Protein AF-A0A378AAG8-F1 (afdb_monomer_lite)

InterPro domains:
  IPR049381 3-octaprenyl-4-hydroxybenzoate carboxy-lyase-like, C-terminal domain [PF20696] (2-63)

Secondary structure (DSSP, 8-state):
--TTS-TT-HHHHHHHHHHS--TTTSEEEEEEEE--TT-TTSSTTT-TT--STTEEEEEEE--SPPGGGGGG-PPP-PPP--GGGT-TT--

Organism: Klebsiella pneumoniae (NCBI:txid573)

Radius of gyration: 19.94 Å; chains: 1; bounding box: 40×26×56 Å

Foldseek 3Di:
DDPVADPVDPVSVVVLCVPQFDCVPFKDKDAFAAADQPPPCQDCVNDVSRPHRRGGIDMGGDSDHDPVCPVVPDDDDDDDDDCCVVVVPDD

Structure (mmCIF, N/CA/C/O backbone):
data_AF-A0A378AAG8-F1
#
_entry.id   AF-A0A378AAG8-F1
#
loop_
_atom_site.group_PDB
_atom_site.id
_atom_site.type_symbol
_atom_site.label_atom_id
_atom_site.label_alt_id
_atom_site.label_comp_id
_atom_site.label_asym_id
_atom_site.label_entity_id
_atom_site.label_seq_id
_atom_site.pdbx_PDB_ins_code
_atom_site.Cartn_x
_atom_site.Cartn_y
_atom_site.Cartn_z
_atom_site.occupancy
_atom_site.B_iso_or_equiv
_atom_site.auth_seq_id
_atom_site.auth_comp_id
_atom_site.auth_asym_id
_atom_site.auth_atom_id
_atom_site.pdbx_PDB_model_num
ATOM 1 N N . MET A 1 1 ? -6.481 2.800 0.833 1.00 92.81 1 MET A N 1
ATOM 2 C CA . MET A 1 1 ? -6.828 2.575 2.250 1.00 92.81 1 MET A CA 1
ATOM 3 C C . MET A 1 1 ? -8.238 3.089 2.482 1.00 92.81 1 MET A C 1
ATOM 5 O O . MET A 1 1 ? -8.611 4.057 1.823 1.00 92.81 1 MET A O 1
ATOM 9 N N . ASP A 1 2 ? -9.008 2.429 3.346 1.00 96.94 2 ASP A N 1
ATOM 10 C CA . ASP A 1 2 ? -10.335 2.892 3.783 1.00 96.94 2 ASP A CA 1
ATOM 11 C C . ASP A 1 2 ? -10.225 3.959 4.890 1.00 96.94 2 ASP A C 1
ATOM 13 O O . ASP A 1 2 ? -9.149 4.208 5.429 1.00 96.94 2 ASP A O 1
ATOM 17 N N . GLU A 1 3 ? -11.352 4.584 5.230 1.00 96.81 3 GLU A N 1
ATOM 18 C CA . GLU A 1 3 ? -11.478 5.666 6.213 1.00 96.81 3 GLU A CA 1
ATOM 19 C C . GLU A 1 3 ? -11.158 5.277 7.668 1.00 96.81 3 GLU A C 1
ATOM 21 O O . GLU A 1 3 ? -10.999 6.154 8.514 1.00 96.81 3 GLU A O 1
ATOM 26 N N . ASP A 1 4 ? -11.089 3.980 7.971 1.00 96.81 4 ASP A N 1
ATOM 27 C CA . ASP A 1 4 ? -10.814 3.441 9.306 1.00 96.81 4 ASP A CA 1
ATOM 28 C C . ASP A 1 4 ? -9.333 3.091 9.537 1.00 96.81 4 ASP A C 1
ATOM 30 O O . ASP A 1 4 ? -9.012 2.428 10.527 1.00 96.81 4 ASP A O 1
ATOM 34 N N . VAL A 1 5 ? -8.456 3.524 8.625 1.00 97.81 5 VAL A N 1
ATOM 35 C CA . VAL A 1 5 ? -6.994 3.390 8.693 1.00 97.81 5 VAL A CA 1
ATOM 36 C C . VAL A 1 5 ? -6.363 4.776 8.813 1.00 97.81 5 VAL A C 1
ATOM 38 O O . VAL A 1 5 ? -6.616 5.648 7.977 1.00 97.81 5 VAL A O 1
ATOM 41 N N . ASP A 1 6 ? -5.511 4.977 9.816 1.00 97.88 6 ASP A N 1
ATOM 42 C CA . ASP A 1 6 ? -4.714 6.197 9.936 1.00 97.88 6 ASP A CA 1
ATOM 43 C C . ASP A 1 6 ? -3.532 6.162 8.955 1.00 97.88 6 ASP A C 1
ATOM 45 O 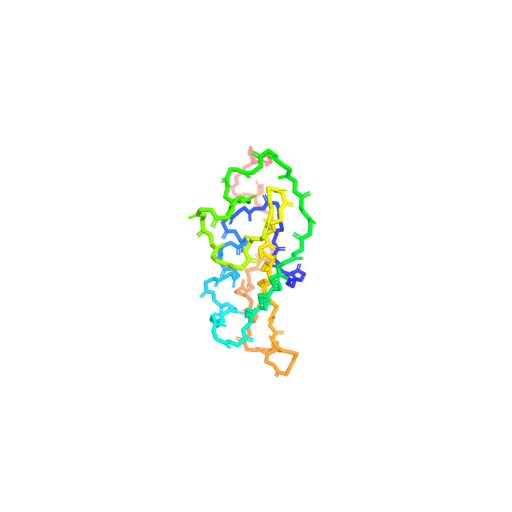O . ASP A 1 6 ? -2.597 5.379 9.090 1.00 97.88 6 ASP A O 1
ATOM 49 N N . ILE A 1 7 ? -3.561 7.037 7.949 1.00 97.94 7 ILE A N 1
ATOM 50 C CA . ILE A 1 7 ? -2.517 7.116 6.917 1.00 97.94 7 ILE A CA 1
ATOM 51 C C . ILE A 1 7 ? -1.202 7.733 7.414 1.00 97.94 7 ILE A C 1
ATOM 53 O O . ILE A 1 7 ? -0.207 7.696 6.688 1.00 97.94 7 ILE A O 1
ATOM 57 N N . PHE A 1 8 ? -1.196 8.340 8.604 1.00 97.94 8 PHE A N 1
ATOM 58 C CA . PHE A 1 8 ? 0.002 8.907 9.219 1.00 97.94 8 PHE A CA 1
ATOM 59 C C . PHE A 1 8 ? 0.687 7.927 10.181 1.00 97.94 8 PHE A C 1
ATOM 61 O O . PHE A 1 8 ? 1.858 8.129 10.507 1.00 97.94 8 PHE A O 1
ATOM 68 N N . ASP A 1 9 ? 0.001 6.852 10.579 1.00 98.12 9 ASP A N 1
ATOM 69 C CA . ASP A 1 9 ? 0.570 5.747 11.345 1.00 98.12 9 ASP A CA 1
ATOM 70 C C . ASP A 1 9 ? 1.067 4.645 10.395 1.00 98.12 9 ASP A C 1
ATOM 72 O O . ASP A 1 9 ? 0.297 3.954 9.726 1.00 98.12 9 ASP A O 1
ATOM 76 N N . SER A 1 10 ? 2.390 4.470 10.330 1.00 98.38 10 SER A N 1
ATOM 77 C CA . SER A 1 10 ? 2.992 3.438 9.477 1.00 98.38 10 SER A CA 1
ATOM 78 C C . SER A 1 10 ? 2.590 2.024 9.900 1.00 98.38 10 SER A C 1
ATOM 80 O O . SER A 1 10 ? 2.466 1.159 9.031 1.00 98.38 10 SER A O 1
ATOM 82 N N . ASP A 1 11 ? 2.347 1.785 11.191 1.00 98.56 11 ASP A N 1
ATOM 83 C CA . ASP A 1 11 ? 1.924 0.473 11.679 1.00 98.56 11 ASP A CA 1
ATOM 84 C C . ASP A 1 11 ? 0.490 0.163 11.220 1.00 98.56 11 ASP A C 1
ATOM 86 O O . ASP A 1 11 ? 0.202 -0.970 10.826 1.00 98.56 11 ASP A O 1
ATOM 90 N N . ASP A 1 12 ? -0.394 1.167 11.170 1.00 98.38 12 ASP A N 1
ATOM 91 C CA . ASP A 1 12 ? -1.775 0.998 10.697 1.00 98.38 12 ASP A CA 1
ATOM 92 C C . ASP A 1 12 ? -1.844 0.811 9.168 1.00 98.38 12 ASP A C 1
ATOM 94 O O . ASP A 1 12 ? -2.611 -0.014 8.658 1.00 98.38 12 ASP A O 1
ATOM 98 N N . VAL A 1 13 ? -0.966 1.489 8.419 1.00 98.44 13 VAL A N 1
ATOM 99 C CA . VAL A 1 13 ? -0.786 1.254 6.976 1.00 98.44 13 VAL A CA 1
ATOM 100 C C . VAL A 1 13 ? -0.298 -0.173 6.705 1.00 98.44 13 VAL A C 1
ATOM 102 O O . VAL A 1 13 ? -0.850 -0.864 5.842 1.00 98.44 13 VAL A O 1
ATOM 105 N N . LEU A 1 14 ? 0.707 -0.645 7.448 1.00 98.38 14 LEU A N 1
ATOM 106 C CA . LEU A 1 14 ? 1.218 -2.011 7.308 1.00 98.38 14 LEU A CA 1
ATOM 107 C C . LEU A 1 14 ? 0.184 -3.057 7.743 1.00 98.38 14 LEU A C 1
ATOM 109 O O . LEU A 1 14 ? 0.091 -4.118 7.124 1.00 98.38 14 LEU A O 1
ATOM 113 N N . TRP A 1 15 ? -0.646 -2.759 8.745 1.00 98.38 15 TRP A N 1
ATOM 114 C CA . TRP A 1 15 ? -1.770 -3.611 9.130 1.00 98.38 15 TRP A CA 1
ATOM 115 C C . TRP A 1 15 ? -2.781 -3.788 7.987 1.00 98.38 15 TRP A C 1
ATOM 117 O O . TRP A 1 15 ? -3.214 -4.916 7.716 1.00 98.38 15 TRP A O 1
ATOM 127 N N . ALA A 1 16 ? -3.121 -2.710 7.272 1.00 98.50 16 ALA A N 1
ATOM 128 C CA . ALA A 1 16 ? -3.988 -2.790 6.100 1.00 98.50 16 ALA A CA 1
ATOM 129 C C . ALA A 1 16 ? -3.344 -3.628 4.979 1.00 98.50 16 ALA A C 1
ATOM 131 O O . ALA A 1 16 ? -4.003 -4.509 4.424 1.00 98.50 16 ALA A O 1
ATOM 132 N N . MET A 1 17 ? -2.044 -3.445 4.707 1.00 98.38 17 MET A N 1
ATOM 133 C CA . MET A 1 17 ? -1.301 -4.282 3.747 1.00 98.38 17 MET A CA 1
ATOM 134 C C . MET A 1 17 ? -1.232 -5.765 4.152 1.00 98.38 17 MET A C 1
ATOM 136 O O . MET A 1 17 ? -1.142 -6.634 3.291 1.00 98.38 17 MET A O 1
ATOM 140 N N . GLN A 1 18 ? -1.269 -6.082 5.446 1.00 98.44 18 GLN A N 1
ATOM 141 C C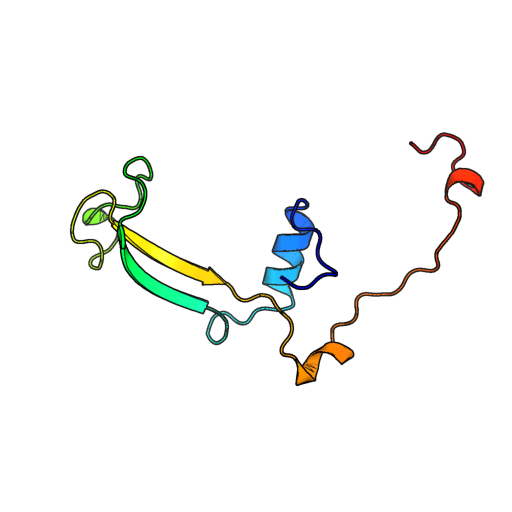A . GLN A 1 18 ? -1.189 -7.463 5.930 1.00 98.44 18 GLN A CA 1
ATOM 142 C C . GLN A 1 18 ? -2.544 -8.183 5.917 1.00 98.44 18 GLN A C 1
ATOM 144 O O . GLN A 1 18 ? -2.595 -9.403 5.758 1.00 98.44 18 GLN A O 1
ATOM 149 N N . THR A 1 19 ? -3.640 -7.455 6.149 1.00 97.94 19 THR A N 1
ATOM 150 C CA . THR A 1 19 ? -4.958 -8.056 6.431 1.00 97.94 19 THR A CA 1
ATOM 151 C C . THR A 1 19 ? -6.012 -7.801 5.356 1.00 97.94 19 THR A C 1
ATOM 153 O O . THR A 1 19 ? -7.024 -8.499 5.345 1.00 97.94 19 THR A O 1
ATOM 156 N N . ARG A 1 20 ? -5.792 -6.843 4.446 1.00 98.38 20 ARG A N 1
ATOM 157 C CA . ARG A 1 20 ? -6.755 -6.428 3.407 1.00 98.38 20 ARG A CA 1
ATOM 158 C C . ARG A 1 20 ? -6.206 -6.529 1.982 1.00 98.38 20 ARG A C 1
ATOM 160 O O . ARG A 1 20 ? -6.774 -5.930 1.082 1.00 98.38 20 ARG A O 1
ATOM 167 N N . TYR A 1 21 ? -5.100 -7.239 1.784 1.00 98.50 21 TYR A N 1
ATOM 168 C CA . TYR A 1 21 ? -4.384 -7.267 0.512 1.00 98.50 21 TYR A CA 1
ATOM 169 C C . TYR A 1 21 ? -3.938 -8.690 0.157 1.00 98.50 21 TYR A C 1
ATOM 171 O O . TYR A 1 21 ? -3.457 -9.446 1.006 1.00 98.50 21 TYR A O 1
ATOM 179 N N . GLN A 1 22 ? -4.124 -9.059 -1.107 1.00 98.50 22 GLN A N 1
ATOM 180 C CA . GLN A 1 22 ? -3.652 -10.282 -1.745 1.00 98.50 22 GLN A CA 1
ATOM 181 C C . GLN A 1 22 ? -2.762 -9.905 -2.931 1.00 98.50 22 GLN A C 1
ATOM 183 O O . GLN A 1 22 ? -3.193 -9.240 -3.871 1.00 98.50 22 GLN A O 1
ATOM 188 N N . GLY A 1 23 ? -1.496 -10.329 -2.898 1.00 98.06 23 GLY A N 1
ATOM 189 C CA . GLY A 1 23 ? -0.470 -9.826 -3.818 1.00 98.06 23 GLY A CA 1
ATOM 190 C C . GLY A 1 23 ? -0.733 -10.078 -5.306 1.00 98.06 23 GLY A C 1
ATOM 191 O O . GLY A 1 23 ? -0.289 -9.294 -6.141 1.00 98.06 23 GLY A O 1
ATOM 192 N N . ASP A 1 24 ? -1.455 -11.134 -5.654 1.00 98.06 24 ASP A N 1
ATOM 193 C CA . ASP A 1 24 ? -1.830 -11.488 -7.026 1.00 98.06 24 ASP A CA 1
ATOM 194 C C . ASP A 1 24 ? -3.130 -10.824 -7.511 1.00 98.06 24 ASP A C 1
ATOM 196 O O . ASP A 1 24 ? -3.381 -10.799 -8.716 1.00 98.06 24 ASP A O 1
ATOM 200 N N . VAL A 1 25 ? -3.931 -10.263 -6.601 1.00 98.25 25 VAL A N 1
ATOM 201 C CA . VAL A 1 25 ? -5.214 -9.606 -6.908 1.00 98.25 25 VAL A CA 1
ATOM 202 C C . VAL A 1 25 ? -5.076 -8.087 -6.882 1.00 98.25 25 VAL A C 1
ATOM 204 O O . VAL A 1 25 ? -5.527 -7.399 -7.795 1.00 98.25 25 VAL A O 1
ATOM 207 N N . ASP A 1 26 ? -4.405 -7.574 -5.856 1.00 98.44 26 ASP A N 1
ATOM 208 C CA . ASP A 1 26 ? -4.472 -6.170 -5.459 1.00 98.44 26 ASP A CA 1
ATOM 209 C C . ASP A 1 26 ? -3.217 -5.366 -5.856 1.00 98.44 26 ASP A C 1
ATOM 211 O O . ASP A 1 26 ? -3.029 -4.214 -5.448 1.00 98.44 26 ASP A O 1
ATOM 215 N N . THR A 1 27 ? -2.331 -5.972 -6.654 1.00 98.56 27 THR A N 1
ATOM 216 C CA . THR A 1 27 ? -1.118 -5.325 -7.176 1.00 98.56 27 THR A CA 1
ATOM 217 C C . THR A 1 27 ? -1.283 -4.943 -8.631 1.00 98.56 27 THR A C 1
ATOM 219 O O . THR A 1 27 ? -1.487 -5.797 -9.493 1.00 98.56 27 THR A O 1
ATOM 222 N N . VAL A 1 28 ? -1.043 -3.671 -8.939 1.00 98.56 28 VAL A N 1
ATOM 223 C CA . VAL A 1 28 ? -0.909 -3.211 -10.325 1.00 98.56 28 VAL A CA 1
ATOM 224 C C . VAL A 1 28 ? 0.498 -2.677 -10.549 1.00 98.56 28 VAL A C 1
ATOM 226 O O . VAL A 1 28 ? 0.913 -1.707 -9.918 1.00 98.56 28 VAL A O 1
ATOM 229 N N . MET A 1 29 ? 1.227 -3.303 -11.475 1.00 98.25 29 MET A N 1
ATOM 230 C CA . MET A 1 29 ? 2.556 -2.871 -11.912 1.00 98.25 29 MET A CA 1
ATOM 231 C C . MET A 1 29 ? 2.463 -2.129 -13.247 1.00 98.25 29 MET A C 1
ATOM 233 O O . MET A 1 29 ? 1.917 -2.649 -14.218 1.00 98.25 29 MET A O 1
ATOM 237 N N . ILE A 1 30 ? 3.032 -0.925 -13.308 1.00 97.81 30 ILE A N 1
ATOM 238 C CA . ILE A 1 30 ? 3.051 -0.071 -14.500 1.00 97.81 30 ILE A CA 1
ATOM 239 C C . ILE A 1 30 ? 4.516 0.208 -14.872 1.00 97.81 30 ILE A C 1
ATOM 241 O O . ILE A 1 30 ? 5.127 1.121 -14.302 1.00 97.81 30 ILE A O 1
ATOM 245 N N . PRO A 1 31 ? 5.112 -0.572 -15.794 1.00 97.62 31 PRO A N 1
ATOM 246 C CA . PRO A 1 31 ? 6.509 -0.410 -16.184 1.00 97.62 31 PRO A CA 1
ATOM 247 C C . PRO A 1 31 ? 6.727 0.821 -17.074 1.00 97.62 31 PRO A C 1
ATOM 249 O O . PRO A 1 31 ? 5.810 1.309 -17.734 1.00 97.62 31 PRO A O 1
ATOM 252 N N . GLY A 1 32 ? 7.976 1.291 -17.139 1.00 95.31 32 GLY A N 1
ATOM 253 C CA . GLY A 1 32 ? 8.400 2.291 -18.122 1.00 95.31 32 GLY A CA 1
ATOM 254 C C .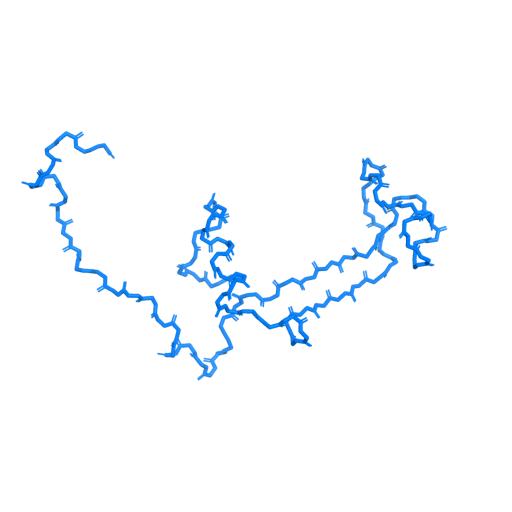 GLY A 1 32 ? 7.859 3.704 -17.881 1.00 95.31 32 GLY A C 1
ATOM 255 O O . GLY A 1 32 ? 7.672 4.464 -18.829 1.00 95.31 32 GLY A O 1
ATOM 256 N N . VAL A 1 33 ? 7.610 4.086 -16.629 1.00 97.00 33 VAL A N 1
ATOM 257 C CA . VAL A 1 33 ? 7.130 5.431 -16.287 1.00 97.00 33 VAL A CA 1
ATOM 258 C C . VAL A 1 33 ? 8.307 6.310 -15.867 1.00 97.00 33 VAL A C 1
ATOM 260 O O . VAL A 1 33 ? 9.169 5.877 -15.107 1.00 97.00 33 VAL A O 1
ATOM 263 N N . ARG A 1 34 ? 8.353 7.566 -16.334 1.00 95.12 34 ARG A N 1
ATOM 264 C CA . ARG A 1 34 ? 9.331 8.549 -15.833 1.00 95.12 34 ARG A CA 1
ATOM 265 C C . ARG A 1 34 ? 9.012 8.934 -14.387 1.00 95.12 34 ARG A C 1
ATOM 267 O O . ARG A 1 34 ? 7.875 9.280 -14.063 1.00 95.12 34 ARG A O 1
ATOM 274 N N . CYS A 1 35 ? 10.034 8.888 -13.545 1.00 94.00 35 CYS A N 1
ATOM 275 C CA . CYS A 1 35 ? 9.966 9.102 -12.108 1.00 94.00 35 CYS A CA 1
ATOM 276 C C . CYS A 1 35 ? 11.029 10.134 -11.687 1.00 94.00 35 CYS A C 1
ATOM 278 O O . CYS A 1 35 ? 11.079 11.217 -12.270 1.00 94.00 35 CYS A O 1
ATOM 280 N N . HIS A 1 36 ? 11.834 9.844 -10.661 1.00 91.31 36 HIS A N 1
ATOM 281 C CA . HIS A 1 36 ? 12.742 10.804 -10.043 1.00 91.31 36 HIS A CA 1
ATOM 282 C C . HIS A 1 36 ? 14.192 10.305 -10.125 1.00 91.31 36 HIS A C 1
ATOM 284 O O . HIS A 1 36 ? 14.504 9.268 -9.547 1.00 91.31 36 HIS A O 1
ATOM 290 N N . PRO A 1 37 ? 15.115 11.051 -10.759 1.00 91.06 37 PRO A N 1
ATOM 291 C CA . PRO A 1 37 ? 16.462 10.560 -11.067 1.00 91.06 37 PRO A CA 1
ATOM 292 C C . PRO A 1 37 ? 17.363 10.309 -9.844 1.00 91.06 37 PRO A C 1
ATOM 294 O O . PRO A 1 37 ? 18.435 9.735 -10.008 1.00 91.06 37 PRO A O 1
ATOM 297 N N . LEU A 1 38 ? 16.958 10.749 -8.644 1.00 96.50 38 LEU A N 1
ATOM 298 C CA . LEU A 1 38 ? 17.685 10.481 -7.390 1.00 96.50 38 LEU A CA 1
ATOM 299 C C . LEU A 1 38 ? 17.427 9.088 -6.802 1.00 96.50 38 LEU A C 1
ATOM 301 O O . LEU A 1 38 ? 18.150 8.692 -5.894 1.00 96.50 38 LEU A O 1
ATOM 305 N N . ASP A 1 39 ? 16.409 8.364 -7.267 1.00 96.81 39 ASP A N 1
ATOM 306 C CA . ASP A 1 39 ? 16.190 6.988 -6.826 1.00 96.81 39 ASP A CA 1
ATOM 307 C C . ASP A 1 39 ? 17.167 6.056 -7.570 1.00 96.81 39 ASP A C 1
ATOM 309 O O . ASP A 1 39 ? 17.070 5.920 -8.796 1.00 96.81 39 ASP A O 1
ATOM 313 N N . PRO A 1 40 ? 18.110 5.410 -6.858 1.00 96.69 40 PRO A N 1
ATOM 314 C CA . PRO A 1 40 ? 19.151 4.595 -7.474 1.00 96.69 40 PRO A CA 1
ATOM 315 C C . PRO A 1 40 ? 18.616 3.302 -8.104 1.00 96.69 40 PRO A C 1
ATOM 317 O O . PRO A 1 40 ? 19.335 2.678 -8.878 1.00 96.69 40 PRO A O 1
ATOM 320 N N . SER A 1 41 ? 17.378 2.888 -7.804 1.00 97.38 41 SER A N 1
ATOM 321 C CA . SER A 1 41 ? 16.753 1.716 -8.437 1.00 97.38 41 SER A CA 1
ATOM 322 C C . SER A 1 41 ? 16.244 1.995 -9.856 1.00 97.38 41 SER A C 1
ATOM 324 O O . SER A 1 41 ? 15.953 1.070 -10.611 1.00 97.38 41 SER A O 1
ATOM 326 N N . GLN A 1 42 ? 16.158 3.266 -10.256 1.00 97.56 42 GLN A N 1
ATOM 327 C CA . GLN A 1 42 ? 15.581 3.695 -11.535 1.00 97.56 42 GLN A CA 1
ATOM 328 C C . GLN A 1 42 ? 16.624 3.700 -12.650 1.00 97.56 42 GLN A C 1
ATOM 330 O O . GLN A 1 42 ? 16.818 4.712 -13.329 1.00 97.56 42 GLN A O 1
ATOM 335 N N . VAL A 1 43 ? 17.331 2.581 -12.803 1.00 96.94 43 VAL A N 1
ATOM 336 C CA . VAL A 1 43 ? 18.426 2.409 -13.763 1.00 96.94 43 VAL A CA 1
ATOM 337 C C . VAL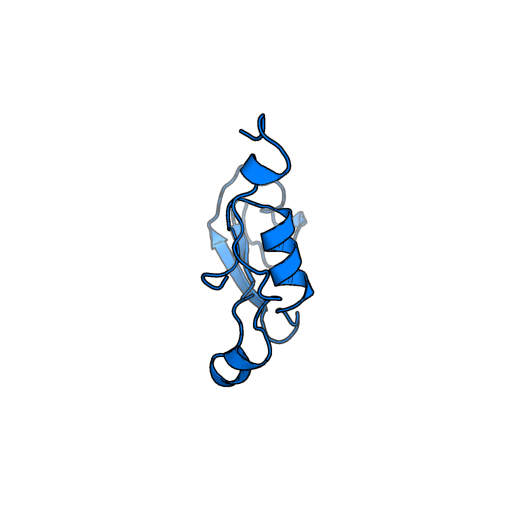 A 1 43 ? 18.285 1.088 -14.535 1.00 96.94 43 VAL A C 1
ATOM 339 O O . VAL A 1 43 ? 17.730 0.127 -13.990 1.00 96.94 43 VAL A O 1
ATOM 342 N N . PRO A 1 44 ? 18.762 1.007 -15.794 1.00 96.56 44 PRO A N 1
ATOM 343 C CA . PRO A 1 44 ? 18.650 -0.208 -16.609 1.00 96.56 44 PRO A CA 1
ATOM 344 C C . PRO A 1 44 ? 19.282 -1.460 -15.984 1.00 96.56 44 PRO A C 1
ATOM 346 O O . PRO A 1 44 ? 18.859 -2.577 -16.274 1.00 96.56 44 PRO A O 1
ATOM 349 N N . GLU A 1 45 ? 20.272 -1.293 -15.104 1.00 97.06 45 GLU A N 1
ATOM 350 C CA . GLU A 1 45 ? 20.940 -2.383 -14.390 1.00 97.06 45 GLU A CA 1
ATOM 351 C C . GLU A 1 45 ? 20.036 -3.053 -13.343 1.00 97.06 45 GLU A C 1
ATOM 353 O O . GLU A 1 45 ? 20.253 -4.217 -13.010 1.00 97.06 45 GLU A O 1
ATOM 358 N N . TYR A 1 46 ? 19.027 -2.344 -12.820 1.00 97.69 46 TYR A N 1
ATOM 359 C CA . TYR A 1 46 ? 18.128 -2.867 -11.786 1.00 97.69 46 TYR A CA 1
ATOM 360 C C . TYR A 1 46 ? 16.985 -3.704 -12.380 1.00 97.69 46 TYR A C 1
ATOM 362 O O . TYR A 1 46 ? 16.550 -4.689 -11.785 1.00 97.69 46 TYR A O 1
ATOM 370 N N . SER A 1 47 ? 16.473 -3.325 -13.555 1.00 97.06 47 SER A N 1
ATOM 371 C CA . SER A 1 47 ? 15.362 -4.019 -14.212 1.00 97.06 47 SER A CA 1
ATOM 372 C C . SER A 1 47 ? 15.442 -3.893 -15.734 1.00 97.06 47 SER A C 1
ATOM 374 O O . SER A 1 47 ? 15.569 -2.778 -16.237 1.00 97.06 47 SER A O 1
ATOM 376 N N . PRO A 1 48 ? 15.230 -4.986 -16.498 1.00 96.44 48 PRO A N 1
ATOM 377 C CA . PRO A 1 48 ? 15.243 -4.939 -17.963 1.00 96.44 48 PRO A CA 1
ATOM 378 C C . PRO A 1 48 ? 14.098 -4.101 -18.556 1.00 96.44 48 PRO A C 1
ATOM 380 O O . PRO A 1 48 ? 14.126 -3.762 -19.736 1.00 96.44 48 PRO A O 1
ATOM 383 N N . SER A 1 49 ? 13.076 -3.771 -17.757 1.00 96.12 49 SER A N 1
ATOM 384 C CA . SER A 1 49 ? 11.974 -2.889 -18.169 1.00 96.12 49 SER A CA 1
ATOM 385 C C . SER A 1 49 ? 12.324 -1.395 -18.095 1.00 96.12 49 SER A C 1
ATOM 387 O O . SER A 1 49 ? 11.574 -0.557 -18.600 1.00 96.12 49 SER A O 1
ATOM 389 N N . VAL A 1 50 ? 13.457 -1.047 -17.477 1.00 97.06 50 VAL A N 1
ATOM 390 C CA . VAL A 1 50 ? 13.946 0.327 -17.356 1.00 97.06 50 VAL A CA 1
ATOM 391 C C . VAL A 1 50 ? 14.896 0.619 -18.514 1.00 97.06 50 VAL A C 1
ATOM 393 O O . VAL A 1 50 ? 15.980 0.058 -18.606 1.00 97.06 50 VAL A O 1
ATOM 396 N N . LEU A 1 51 ? 14.486 1.513 -19.417 1.00 95.88 51 LEU A N 1
ATOM 397 C CA . LEU A 1 51 ? 15.239 1.806 -20.647 1.00 95.88 51 LEU A CA 1
ATOM 398 C C . LEU A 1 51 ? 16.227 2.976 -20.513 1.00 95.88 51 LEU A C 1
ATOM 400 O O . LEU A 1 51 ? 17.103 3.139 -21.355 1.00 95.88 51 LEU A O 1
ATOM 404 N N . GLN A 1 52 ? 16.081 3.812 -19.484 1.00 94.94 52 GLN A N 1
ATOM 405 C CA . GLN A 1 52 ? 16.968 4.946 -19.199 1.00 94.94 52 GLN A CA 1
ATOM 406 C C . GLN A 1 52 ? 16.882 5.332 -17.719 1.00 94.94 52 GLN A C 1
ATOM 408 O O . GLN A 1 52 ? 15.885 5.042 -17.054 1.00 94.94 52 GLN A O 1
ATOM 413 N N . GLN A 1 53 ? 17.902 6.036 -17.226 1.00 96.25 53 GLN A N 1
ATOM 414 C CA . GLN A 1 53 ? 17.931 6.545 -15.857 1.00 96.25 53 GLN A CA 1
ATOM 415 C C . GLN A 1 53 ? 16.721 7.446 -15.552 1.00 96.25 53 GLN A C 1
ATOM 417 O O . GLN A 1 53 ? 16.321 8.284 -16.365 1.00 96.25 53 GLN A O 1
ATOM 422 N N . GLY A 1 54 ? 16.150 7.284 -14.357 1.00 95.81 54 GLY A N 1
ATOM 423 C CA . GLY A 1 54 ? 14.965 8.016 -13.910 1.00 95.81 54 GLY A CA 1
ATOM 424 C C . GLY A 1 54 ? 13.651 7.477 -14.485 1.00 95.81 54 GLY A C 1
ATOM 425 O O . GLY A 1 54 ? 12.619 8.141 -14.368 1.00 95.81 54 GLY A O 1
ATOM 426 N N . MET A 1 55 ? 13.662 6.302 -15.122 1.00 97.31 55 MET A N 1
ATOM 427 C CA . MET A 1 55 ? 12.457 5.519 -15.408 1.00 97.31 55 MET A CA 1
ATOM 428 C C . MET A 1 55 ? 12.323 4.369 -14.415 1.00 97.31 55 MET A C 1
ATOM 430 O O . MET A 1 55 ? 13.316 3.776 -14.013 1.00 97.31 55 MET A O 1
ATOM 434 N N . SER A 1 56 ? 11.091 4.040 -14.037 1.00 97.88 56 SER A N 1
ATOM 435 C CA . SER A 1 56 ? 10.813 2.945 -13.110 1.00 97.88 56 SER A CA 1
ATOM 436 C C . SER A 1 56 ? 9.500 2.238 -13.424 1.00 97.88 56 SER A C 1
ATOM 438 O O . SER A 1 56 ? 8.681 2.717 -14.216 1.00 97.88 56 SER A O 1
ATOM 440 N N . CYS A 1 57 ? 9.298 1.102 -12.765 1.00 98.06 57 CYS A N 1
ATOM 441 C CA . CYS A 1 57 ? 7.976 0.529 -12.582 1.00 98.06 57 CYS A CA 1
ATOM 442 C C . CYS A 1 57 ? 7.288 1.243 -11.414 1.00 98.06 57 CYS A C 1
ATOM 444 O O . CYS A 1 57 ? 7.858 1.355 -10.330 1.00 98.06 57 CYS A O 1
ATOM 446 N N . LYS A 1 58 ? 6.070 1.743 -11.627 1.00 97.88 58 LYS A N 1
ATOM 447 C CA . LYS A 1 58 ? 5.217 2.212 -10.532 1.00 97.88 58 LYS A CA 1
ATOM 448 C C . LYS A 1 58 ? 4.327 1.070 -10.077 1.00 97.88 58 LYS A C 1
ATOM 450 O O . LYS A 1 58 ? 3.74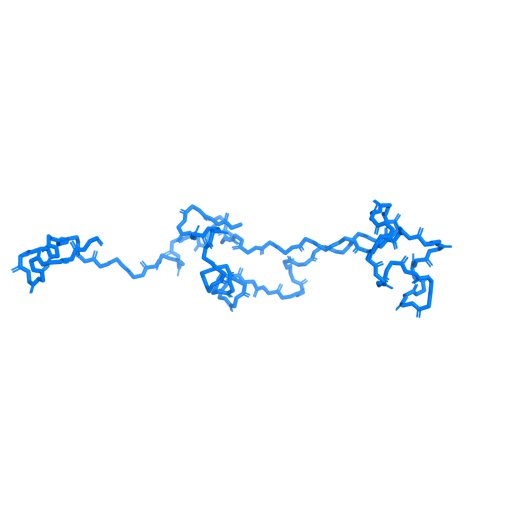6 0.384 -10.914 1.00 97.88 58 LYS A O 1
ATOM 455 N N . THR A 1 59 ? 4.183 0.924 -8.769 1.00 98.31 59 THR A N 1
ATOM 456 C CA . THR A 1 59 ? 3.337 -0.110 -8.176 1.00 98.31 59 THR A CA 1
ATOM 457 C C . THR A 1 59 ? 2.202 0.541 -7.408 1.00 98.31 59 THR A C 1
ATOM 459 O O . THR A 1 59 ? 2.427 1.466 -6.628 1.00 98.31 59 THR A O 1
ATOM 462 N N . ILE A 1 60 ? 0.986 0.063 -7.645 1.00 98.56 60 ILE A N 1
ATOM 463 C CA . ILE A 1 60 ? -0.200 0.404 -6.865 1.00 98.56 60 ILE A CA 1
ATOM 464 C C . ILE A 1 60 ? -0.509 -0.798 -5.978 1.00 98.56 60 ILE A C 1
ATOM 466 O O . ILE A 1 60 ? -0.610 -1.917 -6.482 1.00 98.56 60 ILE A O 1
ATOM 470 N N . PHE A 1 61 ? -0.653 -0.540 -4.682 1.00 98.62 61 PHE A N 1
ATOM 471 C CA . PHE A 1 61 ? -1.137 -1.496 -3.693 1.00 98.62 61 PHE A CA 1
ATOM 472 C C . PHE A 1 61 ? -2.549 -1.074 -3.289 1.00 98.62 61 PHE A C 1
ATOM 474 O O . PHE A 1 61 ? -2.716 -0.045 -2.626 1.00 98.62 61 PHE A O 1
ATOM 481 N N . ASP A 1 62 ? -3.565 -1.819 -3.723 1.00 98.56 62 ASP A N 1
ATOM 482 C CA . ASP A 1 62 ? -4.934 -1.587 -3.267 1.00 98.56 62 ASP A CA 1
ATOM 483 C C . ASP A 1 62 ? -5.179 -2.352 -1.965 1.00 98.56 62 ASP A C 1
ATOM 485 O O . ASP A 1 62 ? -5.345 -3.561 -1.954 1.00 98.56 62 ASP A O 1
ATOM 489 N N . CYS A 1 63 ? -5.165 -1.651 -0.836 1.00 98.31 63 CYS A N 1
ATOM 490 C CA . CYS A 1 63 ? -5.506 -2.254 0.456 1.00 98.31 63 CYS A CA 1
ATOM 491 C C . CYS A 1 63 ? -6.855 -1.733 0.970 1.00 98.31 63 CYS A C 1
ATOM 493 O O . CYS A 1 63 ? -7.031 -1.525 2.174 1.00 98.31 63 CYS A O 1
ATOM 495 N N . THR A 1 64 ? -7.779 -1.417 0.057 1.00 98.44 64 THR A N 1
ATOM 496 C CA . THR A 1 64 ? -9.183 -1.166 0.404 1.00 98.44 64 THR A CA 1
ATOM 497 C C . THR A 1 64 ? -9.950 -2.478 0.499 1.00 98.44 64 THR A C 1
ATOM 499 O O . THR A 1 64 ? -9.669 -3.441 -0.210 1.00 98.44 64 THR A O 1
ATOM 502 N N . VAL A 1 65 ? -10.941 -2.543 1.383 1.00 98.25 65 VAL A N 1
ATOM 503 C CA . VAL A 1 65 ? -11.810 -3.717 1.462 1.00 98.25 65 VAL A CA 1
ATOM 504 C C . VAL A 1 65 ? -12.741 -3.732 0.243 1.00 98.25 65 VAL A C 1
ATOM 506 O O . VAL A 1 65 ? -13.465 -2.750 0.027 1.00 98.25 65 VAL A O 1
ATOM 509 N N . PRO A 1 66 ? -12.830 -4.849 -0.512 1.00 98.06 66 PRO A N 1
ATOM 510 C CA . PRO A 1 66 ? -13.790 -4.974 -1.600 1.00 98.06 66 PRO A CA 1
ATOM 511 C C . PRO A 1 66 ? -15.203 -4.634 -1.125 1.00 98.06 66 PRO A C 1
ATOM 513 O O . PRO A 1 66 ? -15.661 -5.141 -0.103 1.00 98.06 66 PRO A O 1
ATOM 516 N N . PHE A 1 67 ? -15.920 -3.794 -1.877 1.00 97.62 67 PHE A N 1
ATOM 517 C CA . PHE A 1 67 ? -17.174 -3.178 -1.418 1.00 97.62 67 PHE A CA 1
ATOM 518 C C . PHE A 1 67 ? -18.189 -4.179 -0.832 1.00 97.62 67 PHE A C 1
ATOM 520 O O . PHE A 1 67 ? -18.769 -3.949 0.226 1.00 97.62 67 PHE A O 1
ATOM 527 N N . HIS A 1 68 ? -18.363 -5.325 -1.492 1.00 97.94 68 HIS A N 1
ATOM 528 C CA . HIS A 1 68 ? -19.295 -6.374 -1.073 1.00 97.94 68 HIS A CA 1
ATOM 529 C C . HIS A 1 68 ? -18.862 -7.128 0.200 1.00 97.94 68 HIS A C 1
ATOM 531 O O . HIS A 1 68 ? -19.692 -7.790 0.817 1.00 97.94 68 HIS A O 1
ATOM 537 N N . LEU A 1 69 ? -17.598 -7.011 0.616 1.00 97.88 69 LEU A N 1
ATOM 538 C CA . LEU A 1 69 ? -17.030 -7.630 1.816 1.00 97.88 69 LEU A CA 1
ATOM 539 C C . LEU A 1 69 ? -16.875 -6.657 2.988 1.00 97.88 69 LEU A C 1
ATOM 541 O O . LEU A 1 69 ? -16.457 -7.100 4.050 1.00 97.88 69 LEU A O 1
ATOM 545 N N . LYS A 1 70 ? -17.221 -5.365 2.853 1.00 97.06 70 LYS A N 1
ATOM 546 C CA . LYS A 1 70 ? -16.991 -4.358 3.915 1.00 97.06 70 LYS A CA 1
ATOM 547 C C . LYS A 1 70 ? -17.487 -4.787 5.301 1.00 97.06 70 LYS A C 1
ATOM 549 O O . LYS A 1 70 ? -16.786 -4.599 6.288 1.00 97.06 70 LYS A O 1
ATOM 554 N N . HIS A 1 71 ? -18.641 -5.447 5.361 1.00 96.62 71 HIS A N 1
ATOM 555 C CA . HIS A 1 71 ? -19.228 -5.958 6.602 1.00 96.62 71 HIS A CA 1
ATOM 556 C C . HIS A 1 71 ? -18.399 -7.056 7.303 1.00 96.62 71 HIS A C 1
ATOM 558 O O . HIS A 1 71 ? -18.575 -7.276 8.497 1.00 96.62 71 HIS A O 1
ATOM 564 N N . ASN A 1 72 ? -17.477 -7.721 6.598 1.00 97.69 72 ASN A N 1
ATOM 565 C CA . ASN A 1 72 ? -16.604 -8.762 7.155 1.00 97.69 72 ASN A CA 1
ATOM 566 C C . ASN A 1 72 ? -15.306 -8.206 7.757 1.00 97.69 72 ASN A C 1
ATOM 568 O O . ASN A 1 72 ? -14.609 -8.935 8.458 1.00 97.69 72 ASN A O 1
ATOM 572 N N . PHE A 1 73 ? -14.964 -6.947 7.473 1.00 97.62 73 PHE A N 1
ATOM 573 C CA . PHE A 1 73 ? -13.673 -6.338 7.823 1.00 97.62 73 PHE A CA 1
ATOM 574 C C . PHE A 1 73 ? -13.822 -5.147 8.778 1.00 97.62 73 PHE A C 1
ATOM 576 O O . PHE A 1 73 ? -12.950 -4.277 8.844 1.00 97.62 73 PHE A O 1
ATOM 583 N N . GLU A 1 74 ? -14.917 -5.112 9.542 1.00 96.75 74 GLU A N 1
ATOM 584 C CA . GLU A 1 74 ? -15.086 -4.133 10.612 1.00 96.75 74 GLU A CA 1
ATOM 585 C C . GLU A 1 74 ? -14.042 -4.365 11.714 1.00 96.75 74 GLU A C 1
ATOM 587 O O . GLU A 1 74 ? -13.960 -5.449 12.298 1.00 96.75 74 GLU A O 1
ATOM 592 N N . ARG A 1 75 ? -13.250 -3.333 12.033 1.00 97.12 75 ARG A N 1
ATOM 593 C CA . ARG A 1 75 ? -12.329 -3.367 13.179 1.00 97.12 75 ARG A CA 1
ATOM 594 C C . ARG A 1 75 ? -13.109 -3.529 14.487 1.00 97.12 75 ARG A C 1
ATOM 596 O O . ARG A 1 75 ? -14.250 -3.081 14.616 1.00 97.12 75 ARG A O 1
ATOM 603 N N . SER A 1 76 ? -12.467 -4.127 15.489 1.00 96.75 76 SER A N 1
ATOM 604 C CA . SER A 1 76 ? -13.042 -4.285 16.828 1.00 96.75 76 SER A CA 1
ATOM 605 C C . SER A 1 76 ? -13.463 -2.936 17.415 1.00 96.75 76 SER A C 1
ATOM 607 O O . SER A 1 76 ? -12.634 -2.066 17.676 1.00 96.75 76 SER A O 1
ATOM 609 N N . LYS A 1 77 ? -14.767 -2.769 17.649 1.00 94.69 77 LYS A N 1
ATOM 610 C CA . LYS A 1 77 ? -15.347 -1.539 18.199 1.00 94.69 77 LYS A CA 1
ATOM 611 C C . LYS A 1 77 ? -15.191 -1.520 19.717 1.00 94.69 77 LYS A C 1
ATOM 613 O O . LYS A 1 77 ? -15.956 -2.158 20.441 1.00 94.69 77 LYS A O 1
ATOM 618 N N . PHE A 1 78 ? -14.205 -0.777 20.207 1.00 95.62 78 PHE A N 1
ATOM 619 C CA . PHE A 1 78 ? -14.057 -0.522 21.637 1.00 95.62 78 PHE A CA 1
ATOM 620 C C . PHE A 1 78 ? -15.102 0.490 22.118 1.00 95.62 78 PHE A C 1
ATOM 622 O O . PHE A 1 78 ? -15.513 1.395 21.391 1.00 95.62 78 PHE A O 1
ATOM 629 N N . LYS A 1 79 ? -15.551 0.340 23.367 1.00 95.50 79 LYS A N 1
ATOM 630 C CA . LYS A 1 79 ? -16.476 1.293 23.983 1.00 95.50 79 LYS A CA 1
ATOM 631 C C . LYS A 1 79 ? -15.768 2.636 24.169 1.00 95.50 79 LYS A C 1
ATOM 633 O O . LYS A 1 79 ? -14.728 2.684 24.819 1.00 95.50 79 LYS A O 1
ATOM 638 N N . ALA A 1 80 ? -16.366 3.716 23.670 1.00 94.25 80 ALA A N 1
ATOM 639 C CA . ALA A 1 80 ? -15.887 5.065 23.950 1.00 94.25 80 ALA A CA 1
ATOM 640 C C . ALA A 1 80 ? -15.966 5.348 25.459 1.00 94.25 80 ALA A C 1
ATOM 642 O O . ALA A 1 80 ? -17.019 5.177 26.085 1.00 94.25 80 ALA A O 1
ATOM 643 N N . VAL A 1 81 ? -14.842 5.753 26.045 1.00 93.88 81 VAL A N 1
ATOM 644 C CA . VAL A 1 81 ? -14.711 6.056 27.472 1.00 93.88 81 VAL A CA 1
ATOM 645 C C . VAL A 1 81 ? -13.933 7.347 27.657 1.00 93.88 81 VAL A C 1
ATOM 647 O O . VAL A 1 81 ? -13.043 7.665 26.873 1.00 93.88 81 VAL A O 1
ATOM 650 N N . ASP A 1 82 ? -14.258 8.073 28.722 1.00 94.06 82 ASP A N 1
ATOM 651 C CA . ASP A 1 82 ? -13.409 9.158 29.196 1.00 94.06 82 ASP A CA 1
ATOM 652 C C . ASP A 1 82 ? -12.179 8.557 29.886 1.00 94.06 82 ASP A C 1
ATOM 654 O O . ASP A 1 82 ? -12.266 8.036 31.003 1.00 94.06 82 ASP A O 1
ATOM 658 N N . VAL A 1 83 ? -11.042 8.591 29.193 1.00 94.12 83 VAL A N 1
ATOM 659 C CA . VAL A 1 83 ? -9.774 8.036 29.684 1.00 94.12 83 VAL A CA 1
ATOM 660 C C . VAL A 1 83 ? -9.287 8.794 30.922 1.00 94.12 83 VAL A C 1
ATOM 662 O O . VAL A 1 83 ? -8.742 8.167 31.833 1.00 94.12 83 VAL A O 1
ATOM 665 N N . LYS A 1 84 ? -9.575 10.101 31.037 1.0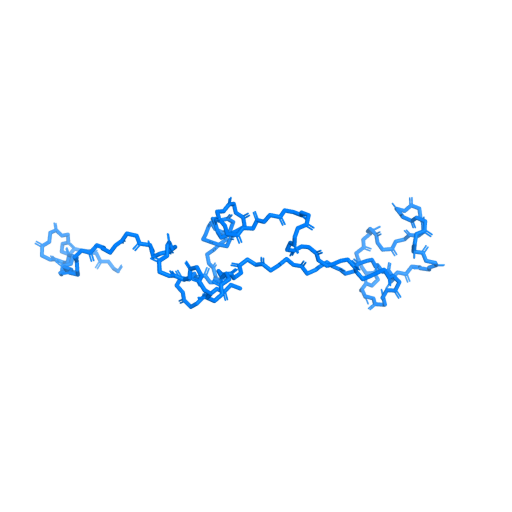0 95.44 84 LYS A N 1
ATOM 666 C CA . LYS A 1 84 ? -9.131 10.935 32.169 1.00 95.44 84 LYS A CA 1
ATOM 667 C C . LYS A 1 84 ? -9.758 10.521 33.495 1.00 95.44 84 LYS A C 1
ATOM 669 O O . LYS A 1 84 ? -9.177 10.749 34.551 1.00 95.44 84 LYS A O 1
ATOM 674 N N . ARG A 1 85 ? -10.898 9.820 33.459 1.00 94.94 85 ARG A N 1
ATOM 675 C CA . ARG A 1 85 ? -11.480 9.178 34.646 1.00 94.94 85 ARG A CA 1
ATOM 676 C C . ARG A 1 85 ? -10.535 8.152 35.288 1.00 94.94 85 ARG A C 1
ATOM 678 O O . ARG A 1 85 ? -10.598 7.961 36.500 1.00 94.94 85 ARG A O 1
ATOM 685 N N . PHE A 1 86 ? -9.723 7.460 34.489 1.00 94.62 86 PHE A N 1
ATOM 686 C CA . PHE A 1 86 ? -8.834 6.383 34.942 1.00 94.62 86 PHE A CA 1
ATOM 687 C C . PHE A 1 86 ? -7.361 6.798 34.960 1.00 94.62 86 PHE A C 1
ATOM 689 O O . PHE A 1 86 ? -6.595 6.267 35.760 1.00 94.62 86 PHE A O 1
ATOM 696 N N . LEU A 1 87 ? -6.980 7.749 34.106 1.00 95.12 87 LEU A N 1
ATOM 697 C CA . LEU A 1 87 ? -5.632 8.294 34.005 1.00 95.12 87 LEU A CA 1
ATOM 698 C C . LEU A 1 87 ? -5.714 9.830 33.894 1.00 95.12 87 LEU A C 1
ATOM 700 O O . LEU A 1 87 ? -5.750 10.355 32.782 1.00 95.12 87 LEU A O 1
ATOM 704 N N . PRO A 1 88 ? -5.805 10.553 35.028 1.00 93.31 88 PRO A N 1
ATOM 705 C CA . PRO A 1 88 ? -6.094 11.992 35.043 1.00 93.31 88 PRO A CA 1
ATOM 706 C C . PRO A 1 88 ? -5.105 12.862 34.259 1.00 93.31 88 PRO A C 1
ATOM 708 O O . PRO A 1 88 ? -5.518 13.858 33.668 1.00 93.31 88 PRO A O 1
ATOM 711 N N . ASP A 1 89 ? -3.836 12.455 34.211 1.00 94.19 89 ASP A N 1
ATOM 712 C CA . ASP A 1 89 ? -2.744 13.192 33.561 1.00 94.19 89 ASP A CA 1
ATOM 713 C C . ASP A 1 89 ? -2.520 12.775 32.092 1.00 94.19 89 ASP A C 1
ATOM 715 O O . ASP A 1 89 ? -1.458 13.027 31.531 1.00 94.19 89 ASP A O 1
ATOM 719 N N . PHE A 1 90 ? -3.484 12.089 31.465 1.00 90.25 90 PHE A N 1
ATOM 720 C CA . PHE A 1 90 ? -3.394 11.703 30.054 1.00 90.25 90 PHE A CA 1
ATOM 721 C C . PHE A 1 90 ? -3.513 12.941 29.144 1.00 90.25 90 PHE A C 1
ATOM 723 O O . PHE A 1 90 ? -4.537 13.640 29.186 1.00 90.25 90 PHE A O 1
ATOM 730 N N . GLU A 1 91 ? -2.467 13.207 28.353 1.00 74.62 91 GLU A N 1
ATOM 731 C CA . GLU A 1 91 ? -2.414 14.261 27.322 1.00 74.62 91 GLU A CA 1
ATOM 732 C C . GLU A 1 91 ? -3.017 13.804 25.991 1.00 74.62 91 GLU A C 1
ATOM 734 O O . GLU A 1 91 ? -2.671 12.697 25.521 1.00 74.62 91 GLU A O 1
#

pLDDT: mean 96.57, std 2.94, range [74.62, 98.62]

Sequence (91 aa):
MDEDVDIFDSDDVLWAMQTRYQGDVDTVMIPGVRCHPLDPSQVPEYSPSVLQQGMSCKTIFDCTVPFHLKHNFERSKFKAVDVKRFLPDFE